Protein AF-A0A524CWA1-F1 (afdb_monomer)

Mean predicted aligned error: 5.32 Å

Structure (mmCIF, N/CA/C/O backbone):
data_AF-A0A524CWA1-F1
#
_entry.id   AF-A0A524CWA1-F1
#
loop_
_atom_site.group_PDB
_atom_site.id
_atom_site.type_symbol
_atom_site.label_atom_id
_atom_site.label_alt_id
_atom_site.label_comp_id
_atom_site.label_asym_id
_atom_site.label_entity_id
_atom_site.label_seq_id
_atom_site.pdbx_PDB_ins_code
_atom_site.Cartn_x
_atom_site.Cartn_y
_atom_site.Cartn_z
_atom_site.occupancy
_atom_site.B_iso_or_equiv
_atom_site.auth_seq_id
_atom_site.auth_comp_id
_atom_site.auth_asym_id
_atom_site.auth_atom_id
_atom_site.pdbx_PDB_model_num
ATOM 1 N N . MET A 1 1 ? -1.546 -5.868 5.611 1.00 57.41 1 MET A N 1
ATOM 2 C CA . MET A 1 1 ? -0.902 -6.747 4.616 1.00 57.41 1 MET A CA 1
ATOM 3 C C . MET A 1 1 ? -1.836 -6.860 3.438 1.00 57.41 1 MET A C 1
ATOM 5 O O . MET A 1 1 ? -3.030 -7.040 3.663 1.00 57.41 1 MET A O 1
ATOM 9 N N . ASP A 1 2 ? -1.297 -6.746 2.232 1.00 67.56 2 ASP A N 1
ATOM 10 C CA . ASP A 1 2 ? -2.054 -6.638 0.981 1.00 67.56 2 ASP A CA 1
ATOM 11 C C . ASP A 1 2 ? -2.575 -8.014 0.533 1.00 67.56 2 ASP A C 1
ATOM 13 O O . ASP A 1 2 ? -2.128 -8.592 -0.456 1.00 67.56 2 ASP A O 1
ATOM 17 N N . PHE A 1 3 ? -3.500 -8.602 1.297 1.00 72.75 3 PHE A N 1
ATOM 18 C CA . PHE A 1 3 ? -4.148 -9.878 0.950 1.00 72.75 3 PHE A CA 1
ATOM 19 C C . PHE A 1 3 ? -4.928 -9.808 -0.360 1.00 72.75 3 PHE A C 1
ATOM 21 O O . PHE A 1 3 ? -5.177 -10.811 -1.029 1.00 72.75 3 PHE A O 1
ATOM 28 N N . ASP A 1 4 ? -5.302 -8.602 -0.739 1.00 77.12 4 ASP A N 1
ATOM 29 C CA . ASP A 1 4 ? -5.939 -8.292 -1.996 1.00 77.12 4 ASP A CA 1
ATOM 30 C C . ASP A 1 4 ? -5.016 -8.441 -3.210 1.00 77.12 4 ASP A C 1
ATOM 32 O O . ASP A 1 4 ? -5.502 -8.458 -4.343 1.00 77.12 4 ASP A O 1
ATOM 36 N N . ILE A 1 5 ? -3.723 -8.715 -3.003 1.00 80.44 5 ILE A N 1
ATOM 37 C CA . ILE A 1 5 ? -2.819 -9.154 -4.067 1.00 80.44 5 ILE A CA 1
ATOM 38 C C . ILE A 1 5 ? -3.319 -10.429 -4.765 1.00 80.44 5 ILE A C 1
ATOM 40 O O . ILE A 1 5 ? -3.146 -10.571 -5.976 1.00 80.44 5 ILE A O 1
ATOM 44 N N . PHE A 1 6 ? -4.022 -11.328 -4.066 1.0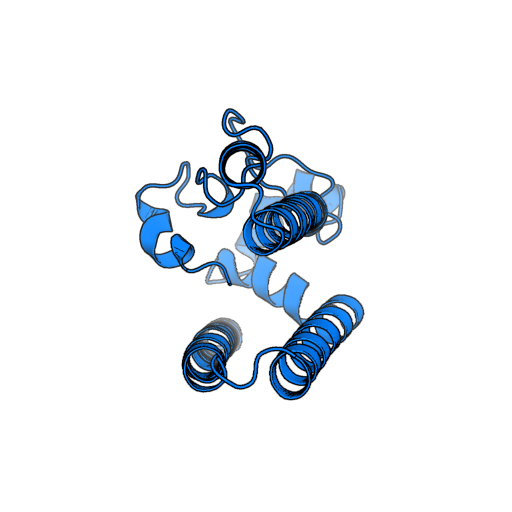0 82.19 6 PHE A N 1
ATOM 45 C CA . PHE A 1 6 ? -4.645 -12.505 -4.693 1.00 82.19 6 PHE A CA 1
ATOM 46 C C . PHE A 1 6 ? -5.818 -12.132 -5.612 1.00 82.19 6 PHE A C 1
ATOM 48 O O . PHE A 1 6 ? -6.151 -12.873 -6.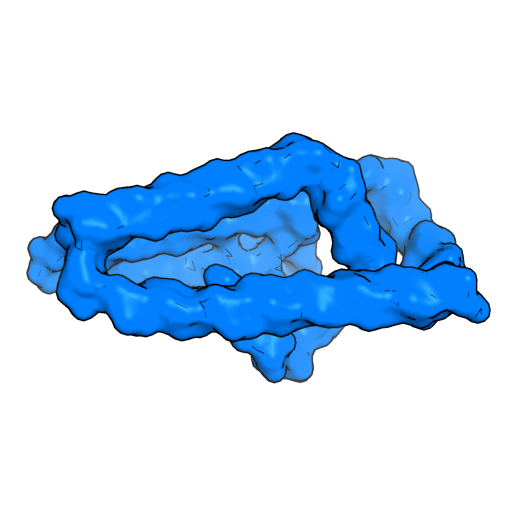537 1.00 82.19 6 PHE A O 1
ATOM 55 N N . PHE A 1 7 ? -6.401 -10.950 -5.411 1.00 85.25 7 PHE A N 1
ATOM 56 C CA . PHE A 1 7 ? -7.447 -10.378 -6.252 1.00 85.25 7 PHE A CA 1
ATOM 57 C C . PHE A 1 7 ? -6.895 -9.434 -7.330 1.00 85.25 7 PHE A C 1
ATOM 59 O O . PHE A 1 7 ? -7.686 -8.834 -8.058 1.00 85.25 7 PHE A O 1
ATOM 66 N N . SER A 1 8 ? -5.567 -9.357 -7.521 1.00 85.69 8 SER A N 1
ATOM 67 C CA . SER A 1 8 ? -4.931 -8.528 -8.565 1.00 85.69 8 SER A CA 1
ATOM 68 C C . SER A 1 8 ? -5.529 -8.751 -9.954 1.00 85.69 8 SER A C 1
ATOM 70 O O . SER A 1 8 ? -5.629 -7.810 -10.730 1.00 85.69 8 SER A O 1
ATOM 72 N N . LYS A 1 9 ? -5.983 -9.973 -10.270 1.00 87.00 9 LYS A N 1
ATOM 73 C CA . LYS A 1 9 ? -6.638 -10.299 -11.551 1.00 87.00 9 LYS A CA 1
ATOM 74 C C . LYS A 1 9 ? -7.891 -9.455 -11.827 1.00 87.00 9 LYS A C 1
ATOM 76 O O . LYS A 1 9 ? -8.227 -9.226 -12.983 1.00 87.00 9 LYS A O 1
ATOM 81 N N . TYR A 1 10 ? -8.579 -9.009 -10.781 1.00 86.81 10 TYR A N 1
ATOM 82 C CA . TYR A 1 10 ? -9.771 -8.165 -10.882 1.00 86.81 10 TYR A CA 1
ATOM 83 C C . TYR A 1 10 ? -9.438 -6.669 -10.839 1.00 86.81 10 TYR A C 1
ATOM 85 O O . TYR A 1 10 ? -10.313 -5.832 -11.054 1.00 86.81 10 TYR A O 1
ATOM 93 N N . ALA A 1 11 ? -8.182 -6.322 -10.561 1.00 86.06 11 ALA A N 1
ATOM 94 C CA . ALA A 1 11 ? -7.725 -4.950 -10.492 1.00 86.06 11 ALA A CA 1
ATOM 95 C C . ALA A 1 11 ? -7.374 -4.408 -11.885 1.00 86.06 11 ALA A C 1
ATOM 97 O O . ALA A 1 11 ? -6.952 -5.141 -12.784 1.00 86.06 11 ALA A O 1
ATOM 98 N N . ARG A 1 12 ? -7.514 -3.089 -12.066 1.00 81.75 12 ARG A N 1
ATOM 99 C CA . ARG A 1 12 ? -7.120 -2.425 -13.315 1.00 81.75 12 ARG A CA 1
ATOM 100 C C . ARG A 1 12 ? -5.622 -2.629 -13.556 1.00 81.75 12 ARG A C 1
ATOM 102 O O . ARG A 1 12 ? -4.824 -2.480 -12.635 1.00 81.75 12 ARG A O 1
ATOM 109 N N . ASP A 1 13 ? -5.268 -2.987 -14.788 1.00 81.94 13 ASP A N 1
ATOM 110 C CA . ASP A 1 13 ? -3.896 -3.302 -15.210 1.00 81.94 13 ASP A CA 1
ATOM 111 C C . ASP A 1 13 ? -3.220 -4.409 -14.377 1.00 81.94 13 ASP A C 1
ATOM 113 O O . ASP A 1 13 ? -1.996 -4.466 -14.292 1.00 81.94 13 ASP A O 1
ATOM 117 N N . HIS A 1 14 ? -4.011 -5.301 -13.765 1.00 84.62 14 HIS A N 1
ATOM 118 C CA . HIS A 1 14 ? -3.537 -6.355 -12.862 1.00 84.62 14 HIS A CA 1
ATOM 119 C C . HIS A 1 14 ? -2.728 -5.833 -11.659 1.00 84.62 14 HIS A C 1
ATOM 121 O O . HIS A 1 14 ? -1.883 -6.543 -11.116 1.00 84.62 14 HIS A O 1
ATOM 127 N N . ASN A 1 15 ? -2.977 -4.588 -11.240 1.00 85.44 15 ASN A N 1
A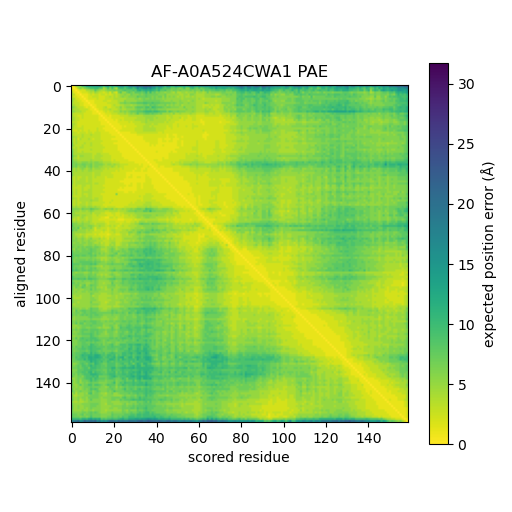TOM 128 C CA . ASN A 1 15 ? -2.301 -3.943 -10.120 1.00 85.44 15 ASN A CA 1
ATOM 129 C C . ASN A 1 15 ? -3.249 -3.829 -8.919 1.00 85.44 15 ASN A C 1
ATOM 131 O O . ASN A 1 15 ? -4.162 -3.003 -8.946 1.00 85.44 15 ASN A O 1
ATOM 135 N N . HIS A 1 16 ? -3.037 -4.620 -7.860 1.00 89.62 1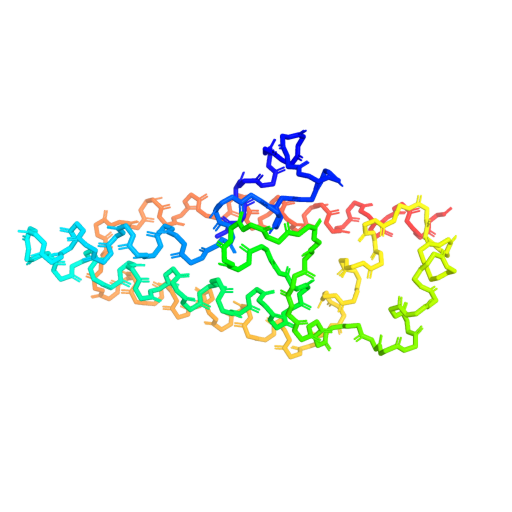6 HIS A N 1
ATOM 136 C CA . HIS A 1 16 ? -3.924 -4.648 -6.684 1.00 89.62 16 HIS A CA 1
ATOM 137 C C . HIS A 1 16 ? -4.066 -3.295 -5.987 1.00 89.62 16 HIS A C 1
ATOM 139 O O . HIS A 1 16 ? -5.138 -3.002 -5.474 1.00 89.62 16 HIS A O 1
ATOM 145 N N . ARG A 1 17 ? -3.077 -2.399 -6.099 1.00 87.75 17 ARG A N 1
ATOM 146 C CA . ARG A 1 17 ? -3.163 -1.015 -5.588 1.00 87.75 17 ARG A CA 1
ATOM 147 C C . ARG A 1 17 ? -4.254 -0.177 -6.264 1.00 87.75 17 ARG A C 1
ATOM 149 O O . ARG A 1 17 ? -4.538 0.944 -5.849 1.00 87.75 17 ARG A O 1
ATOM 156 N N . MET A 1 18 ? -4.862 -0.693 -7.332 1.00 92.12 18 MET A N 1
ATOM 157 C CA . MET A 1 18 ? -6.029 -0.096 -7.978 1.00 92.12 18 MET A CA 1
ATOM 158 C C . MET A 1 18 ? -7.365 -0.552 -7.377 1.00 92.12 18 MET A C 1
ATOM 160 O O . MET A 1 18 ? -8.403 0.019 -7.726 1.00 92.12 18 MET A O 1
ATOM 164 N N . LEU A 1 19 ? -7.360 -1.552 -6.494 1.00 91.44 19 LEU A N 1
ATOM 165 C CA . LEU A 1 19 ? -8.543 -2.023 -5.779 1.00 91.44 19 LEU A CA 1
ATOM 166 C C . LEU A 1 19 ? -9.002 -0.996 -4.739 1.00 91.44 19 LEU A C 1
ATOM 168 O O . LEU A 1 19 ? -8.238 -0.157 -4.262 1.00 91.44 19 LEU A O 1
ATOM 172 N N . ILE A 1 20 ? -10.283 -1.074 -4.371 1.00 90.38 20 ILE A N 1
ATOM 173 C CA . ILE A 1 20 ? -10.894 -0.171 -3.384 1.00 90.38 20 ILE A CA 1
ATOM 174 C C . ILE A 1 20 ? -10.260 -0.301 -1.993 1.00 90.38 20 ILE A C 1
ATOM 176 O O . ILE A 1 20 ? -10.285 0.641 -1.204 1.00 90.38 20 ILE A O 1
ATOM 180 N N . THR A 1 21 ? -9.654 -1.451 -1.721 1.00 90.25 21 THR A N 1
ATOM 181 C CA . THR A 1 21 ? -8.855 -1.755 -0.535 1.00 90.25 21 THR A CA 1
ATOM 182 C C . THR A 1 21 ? -7.637 -0.842 -0.389 1.00 90.25 21 THR A C 1
ATOM 184 O O . THR A 1 21 ? -7.217 -0.580 0.726 1.00 90.25 21 THR A O 1
ATOM 187 N N . HIS A 1 22 ? -7.129 -0.230 -1.453 1.00 90.62 22 HIS A N 1
ATOM 188 C CA . HIS A 1 22 ? -6.072 0.776 -1.323 1.00 90.62 22 HIS A CA 1
ATOM 189 C C . HIS A 1 22 ? -6.579 2.222 -1.459 1.00 90.62 22 HIS A C 1
ATOM 191 O O . HIS A 1 22 ? -5.804 3.151 -1.690 1.00 90.62 22 HIS A O 1
ATOM 197 N N . SER A 1 23 ? -7.887 2.441 -1.304 1.00 93.19 23 SER A N 1
ATOM 198 C CA . SER A 1 23 ? -8.488 3.778 -1.277 1.00 93.19 23 SER A CA 1
ATOM 199 C C . SER A 1 23 ? -8.797 4.246 0.149 1.00 93.19 23 SER A C 1
ATOM 201 O O . SER A 1 23 ? -8.765 3.474 1.103 1.00 93.19 23 SER A O 1
ATOM 203 N N . ILE A 1 24 ? -9.167 5.517 0.297 1.00 95.12 24 ILE A N 1
ATOM 204 C CA . ILE A 1 24 ? -9.683 6.091 1.544 1.00 95.12 24 ILE A CA 1
ATOM 205 C C . ILE A 1 24 ? -11.096 5.587 1.888 1.00 95.12 24 ILE A C 1
ATOM 207 O O . ILE A 1 24 ? -11.553 5.732 3.020 1.00 95.12 24 ILE A O 1
ATOM 211 N N . ILE A 1 25 ? -11.805 4.979 0.930 1.00 94.75 25 ILE A N 1
ATOM 212 C CA . ILE A 1 25 ? -13.220 4.613 1.074 1.00 94.75 25 ILE A CA 1
ATOM 213 C C . ILE A 1 25 ? -13.453 3.653 2.256 1.00 94.75 25 ILE A C 1
ATOM 215 O O . ILE A 1 25 ? -14.330 3.951 3.068 1.00 94.75 25 ILE A O 1
ATOM 219 N N . PRO A 1 26 ? -12.683 2.560 2.443 1.00 94.50 26 PRO A N 1
ATOM 220 C CA . PRO A 1 26 ? -12.863 1.681 3.598 1.00 94.50 26 PRO A CA 1
ATOM 221 C C . PRO A 1 26 ? -12.634 2.397 4.932 1.00 94.50 26 PRO A C 1
ATOM 223 O O . PRO A 1 26 ? -13.372 2.154 5.882 1.00 94.50 26 PRO A O 1
ATOM 226 N N . SER A 1 27 ? -11.681 3.334 4.998 1.00 95.31 27 SER A N 1
ATOM 227 C CA . SER A 1 27 ? -11.469 4.159 6.192 1.00 95.31 27 SER A CA 1
ATOM 228 C C . SER A 1 27 ? -12.688 5.036 6.501 1.00 95.31 27 SER A C 1
ATOM 230 O O . SER A 1 27 ? -13.151 5.055 7.640 1.00 95.31 27 SER A O 1
ATOM 232 N N . ILE A 1 28 ? -13.272 5.691 5.490 1.00 96.62 28 ILE A N 1
ATOM 233 C CA . ILE A 1 28 ? -14.493 6.499 5.653 1.00 96.6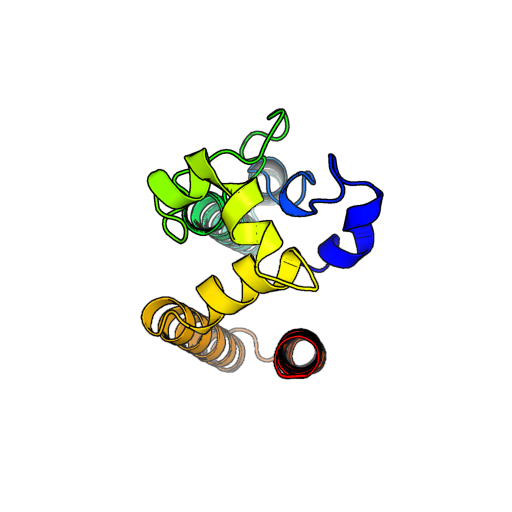2 28 ILE A CA 1
ATOM 234 C C . ILE A 1 28 ? -15.664 5.630 6.125 1.00 96.62 28 ILE A C 1
ATOM 236 O O . ILE A 1 28 ? -16.392 6.027 7.032 1.00 96.62 28 ILE A O 1
ATOM 240 N N . ILE A 1 29 ? -15.836 4.436 5.551 1.00 96.62 29 ILE A N 1
ATOM 241 C CA . ILE A 1 29 ? -16.886 3.496 5.968 1.00 96.62 29 ILE A CA 1
ATOM 242 C C . ILE A 1 29 ? -16.691 3.103 7.436 1.00 96.62 29 ILE A C 1
ATOM 244 O O . ILE A 1 29 ? -17.635 3.204 8.219 1.00 96.62 29 ILE A O 1
ATOM 248 N N . LEU A 1 30 ? -15.476 2.709 7.831 1.00 96.38 30 LEU A N 1
ATOM 249 C CA . LEU A 1 30 ? -15.160 2.353 9.218 1.00 96.38 30 LEU A CA 1
ATOM 250 C C . LEU A 1 30 ? -15.387 3.525 10.176 1.00 96.38 30 LEU A C 1
ATOM 252 O O . LEU A 1 30 ? -15.907 3.315 11.269 1.00 96.38 30 LEU A O 1
ATOM 256 N N . LEU A 1 31 ? -15.055 4.749 9.762 1.00 97.31 31 LEU A N 1
ATOM 257 C CA . LEU A 1 31 ? -15.293 5.957 10.546 1.00 97.31 31 LEU A CA 1
ATOM 258 C C . LEU A 1 31 ? -16.792 6.186 10.771 1.00 97.31 31 LEU A C 1
ATOM 260 O O . LEU A 1 31 ? -17.212 6.374 11.909 1.00 97.31 31 LEU A O 1
ATOM 264 N N . ILE A 1 32 ? -17.604 6.129 9.711 1.00 97.94 32 ILE A N 1
ATOM 265 C CA . ILE A 1 32 ? -19.061 6.318 9.797 1.00 97.94 32 ILE A CA 1
ATOM 266 C C . ILE A 1 32 ? -19.686 5.250 10.699 1.00 97.94 32 ILE A C 1
ATOM 268 O O . ILE A 1 32 ? -20.434 5.581 11.617 1.00 97.94 32 ILE A O 1
ATOM 272 N N . VAL A 1 33 ? -19.354 3.976 10.479 1.00 97.56 33 VAL A N 1
ATOM 273 C CA . VAL A 1 33 ? -19.862 2.863 11.296 1.00 97.56 33 VAL A CA 1
ATOM 274 C C . VAL A 1 33 ? -19.396 3.013 12.749 1.00 97.56 33 VAL A C 1
ATOM 276 O O . VAL A 1 33 ? -20.197 2.873 13.670 1.00 97.56 33 VAL A O 1
ATOM 279 N N . GLY A 1 34 ? -18.131 3.370 12.972 1.00 96.31 34 GLY A N 1
ATOM 280 C CA . GLY A 1 34 ? -17.578 3.612 14.304 1.00 96.31 34 GLY A CA 1
ATOM 281 C C . GLY A 1 34 ? -18.290 4.731 15.059 1.00 96.31 34 GLY A C 1
ATOM 282 O O . GLY A 1 34 ? -18.567 4.568 16.244 1.00 96.31 34 GLY A O 1
ATOM 283 N N . LEU A 1 35 ? -18.650 5.823 14.377 1.00 97.19 35 LEU A N 1
ATOM 284 C CA . LEU A 1 35 ? -19.424 6.922 14.960 1.00 97.19 35 LEU A CA 1
ATOM 285 C C . LEU A 1 35 ? -20.869 6.513 15.279 1.00 97.19 35 LEU A C 1
ATOM 287 O O . LEU A 1 35 ? -21.360 6.856 16.349 1.00 97.19 35 LEU A O 1
ATOM 291 N N . ILE A 1 36 ? -21.533 5.749 14.402 1.00 98.00 36 ILE A N 1
ATOM 292 C CA . ILE A 1 36 ? -22.910 5.265 14.624 1.00 98.00 36 ILE A CA 1
ATOM 293 C C . ILE A 1 36 ? -22.989 4.357 15.857 1.00 98.00 36 ILE A C 1
ATOM 295 O O . ILE A 1 36 ? -23.903 4.493 16.667 1.00 98.00 36 ILE A O 1
ATOM 299 N N . PHE A 1 37 ? -22.032 3.442 16.010 1.00 96.88 37 PHE A N 1
ATOM 300 C CA . PHE A 1 37 ? -22.001 2.489 17.125 1.00 96.88 37 PHE A CA 1
ATOM 301 C C . PHE A 1 37 ? -21.211 2.985 18.341 1.00 96.88 37 PHE A C 1
ATOM 303 O O . PHE A 1 37 ? -21.079 2.243 19.312 1.00 96.88 37 PHE A O 1
ATOM 310 N N . LEU A 1 38 ? -20.664 4.207 18.288 1.00 95.31 38 LEU A N 1
ATOM 311 C CA . LEU A 1 38 ? -19.780 4.778 19.312 1.00 95.31 38 LEU A CA 1
ATOM 312 C C . LEU A 1 38 ? -18.641 3.820 19.713 1.00 95.31 38 LEU A C 1
ATOM 314 O O . LEU A 1 38 ? -18.258 3.735 20.878 1.00 95.31 38 LEU A O 1
ATOM 318 N N . SER A 1 39 ? -18.107 3.073 18.742 1.00 92.44 39 SER A N 1
ATOM 319 C CA . SER A 1 39 ? -17.090 2.051 18.986 1.00 92.44 39 SER A CA 1
ATOM 320 C C . SER A 1 39 ? -15.689 2.647 18.836 1.00 92.44 39 SER A C 1
ATOM 322 O O . SER A 1 39 ? -15.253 2.885 17.705 1.00 92.44 39 SER A O 1
ATOM 324 N N . PRO A 1 40 ? -14.934 2.848 19.935 1.00 88.81 40 PRO A N 1
ATOM 325 C CA . PRO A 1 40 ? -13.577 3.383 19.852 1.00 88.81 40 PRO A CA 1
ATOM 326 C C . PRO A 1 40 ? -12.649 2.471 19.041 1.00 88.81 40 PRO A C 1
ATOM 328 O O . PRO A 1 40 ? -11.763 2.961 18.348 1.00 88.81 40 PRO A O 1
ATOM 331 N N . PHE A 1 41 ? -12.892 1.157 19.054 1.00 87.38 41 PHE A N 1
ATOM 332 C CA . PHE A 1 41 ? -12.129 0.199 18.257 1.00 87.38 41 PHE A CA 1
ATOM 333 C C . PHE A 1 41 ? -12.260 0.470 16.753 1.00 87.38 41 PHE A C 1
ATOM 335 O O . PHE A 1 41 ? -11.254 0.559 16.053 1.00 87.38 41 PHE A O 1
ATOM 342 N N . LEU A 1 42 ? -13.484 0.684 16.254 1.00 90.00 42 LEU A N 1
ATOM 343 C CA . LEU A 1 42 ? -13.706 0.979 14.835 1.00 90.00 42 LEU A CA 1
ATOM 344 C C . LEU A 1 42 ? -13.095 2.319 14.416 1.00 90.00 42 LEU A C 1
ATOM 346 O O . LEU A 1 42 ? -12.593 2.430 13.299 1.00 90.00 42 LEU A O 1
ATOM 350 N N . LEU A 1 43 ? -13.076 3.311 15.311 1.00 91.69 43 LEU A N 1
ATOM 351 C CA . LEU A 1 43 ? -12.411 4.592 15.062 1.00 91.69 43 LEU A CA 1
ATOM 352 C C . LEU A 1 43 ? -10.889 4.426 14.942 1.00 91.69 43 LEU A C 1
ATOM 354 O O . LEU A 1 43 ? -10.276 4.987 14.032 1.00 91.69 43 LEU A O 1
ATOM 358 N N . VAL A 1 44 ? -10.280 3.610 15.809 1.00 88.88 44 VAL A N 1
ATOM 359 C CA . VAL A 1 44 ? -8.852 3.269 15.720 1.00 88.88 44 VAL A CA 1
ATOM 360 C C . VAL A 1 44 ? -8.558 2.505 14.428 1.00 88.88 44 VAL A C 1
ATOM 362 O O . VAL A 1 44 ? -7.605 2.846 13.728 1.00 88.88 44 VAL A O 1
ATOM 365 N N . CYS A 1 45 ? -9.393 1.533 14.051 1.00 88.88 45 CYS A N 1
ATOM 366 C CA . CYS A 1 45 ? -9.259 0.827 12.775 1.00 88.88 45 CYS A CA 1
ATOM 367 C C . CYS A 1 45 ? -9.383 1.775 11.575 1.00 88.88 45 CYS A C 1
ATOM 369 O O . CYS A 1 45 ? -8.594 1.666 10.638 1.00 88.88 45 CYS A O 1
ATOM 371 N N . ALA A 1 46 ? -10.323 2.724 11.603 1.00 92.75 46 ALA A N 1
ATOM 372 C CA . ALA A 1 46 ? -10.490 3.720 10.548 1.00 92.75 46 ALA A CA 1
ATOM 373 C C . ALA A 1 46 ? -9.229 4.577 10.374 1.00 92.75 46 ALA A C 1
ATOM 375 O O . ALA A 1 46 ? -8.774 4.777 9.244 1.00 92.75 46 ALA A O 1
ATOM 376 N N . LEU A 1 47 ? -8.634 5.032 11.483 1.00 91.94 47 LEU A N 1
ATOM 377 C CA . LEU A 1 47 ? -7.392 5.804 11.475 1.00 91.94 47 LEU A CA 1
ATOM 378 C C . LEU A 1 47 ? -6.205 4.971 10.981 1.00 91.94 47 LEU A C 1
ATOM 380 O O . LEU A 1 47 ? -5.447 5.432 10.131 1.00 91.94 47 LEU A O 1
ATOM 384 N N . ALA A 1 48 ? -6.057 3.738 11.468 1.00 89.56 48 ALA A N 1
ATOM 385 C CA . ALA A 1 48 ? -4.994 2.839 11.026 1.00 89.56 48 ALA A CA 1
ATOM 386 C C . ALA A 1 48 ? -5.081 2.570 9.514 1.00 89.56 48 ALA A C 1
ATOM 388 O O . ALA A 1 48 ? -4.073 2.639 8.809 1.00 89.56 48 ALA A O 1
ATOM 389 N N . TYR A 1 49 ? -6.293 2.347 8.999 1.00 90.94 49 TYR A N 1
ATOM 390 C CA . TYR A 1 49 ? -6.532 2.163 7.570 1.00 90.94 49 TYR A CA 1
ATOM 391 C C . TYR A 1 49 ? -6.205 3.419 6.761 1.00 90.94 49 TYR A C 1
ATOM 393 O O . TYR A 1 49 ? -5.586 3.334 5.703 1.00 90.94 49 TYR A O 1
ATOM 401 N N . PHE A 1 50 ? -6.599 4.593 7.259 1.00 93.56 50 PHE A N 1
ATOM 402 C CA . PHE A 1 50 ? -6.274 5.867 6.622 1.00 93.56 50 PHE A CA 1
ATOM 403 C C . PHE A 1 50 ? -4.762 6.059 6.499 1.00 93.56 50 PHE A C 1
ATOM 405 O O . PHE A 1 50 ? -4.274 6.400 5.424 1.00 93.56 50 PHE A O 1
ATOM 412 N N . ILE A 1 51 ? -4.023 5.803 7.583 1.00 89.81 51 ILE A N 1
ATOM 413 C CA . ILE A 1 51 ? -2.560 5.902 7.601 1.00 89.81 51 ILE A CA 1
ATOM 414 C C . ILE A 1 51 ? -1.951 4.941 6.578 1.00 89.81 51 ILE A C 1
ATOM 416 O O . ILE A 1 51 ? -1.079 5.350 5.820 1.00 89.81 51 ILE A O 1
ATOM 420 N N . HIS A 1 52 ? -2.432 3.699 6.502 1.00 87.94 52 HIS A N 1
ATOM 421 C CA . HIS A 1 52 ? -1.980 2.741 5.490 1.00 87.94 52 HIS A CA 1
ATOM 422 C C . HIS A 1 52 ? -2.207 3.257 4.059 1.00 87.94 52 HIS A C 1
ATOM 424 O O . HIS A 1 52 ? -1.251 3.357 3.291 1.00 87.94 52 HIS A O 1
ATOM 430 N N . ALA A 1 53 ? -3.433 3.680 3.730 1.00 90.25 53 ALA A N 1
ATOM 431 C CA . ALA A 1 53 ? -3.752 4.222 2.408 1.00 90.25 53 ALA A CA 1
ATOM 432 C C . ALA A 1 53 ? -2.928 5.479 2.079 1.00 90.25 53 ALA A C 1
ATOM 434 O O . ALA A 1 53 ? -2.576 5.705 0.922 1.00 90.25 53 ALA A O 1
ATOM 435 N N . LEU A 1 54 ? -2.597 6.293 3.086 1.00 90.00 54 LEU A N 1
ATOM 436 C CA . LEU A 1 54 ? -1.732 7.458 2.933 1.00 90.00 54 LEU A CA 1
ATOM 437 C C . LEU A 1 54 ? -0.282 7.048 2.641 1.00 90.00 54 LEU A C 1
ATOM 439 O O . LEU A 1 54 ? 0.308 7.575 1.700 1.00 90.00 54 LEU A O 1
ATOM 443 N N . ILE A 1 55 ? 0.286 6.099 3.390 1.00 87.56 55 ILE A N 1
ATOM 444 C CA . ILE A 1 55 ? 1.643 5.570 3.156 1.00 87.56 55 ILE A CA 1
ATOM 445 C C . ILE A 1 55 ? 1.755 4.993 1.741 1.00 87.56 55 ILE A C 1
ATOM 447 O O . ILE A 1 55 ? 2.715 5.288 1.031 1.00 87.56 55 ILE A O 1
ATOM 451 N N . ASP A 1 56 ? 0.731 4.285 1.265 1.00 88.06 56 ASP A N 1
ATOM 452 C CA . ASP A 1 56 ? 0.710 3.746 -0.097 1.00 88.06 56 ASP A CA 1
ATOM 453 C C . ASP A 1 56 ? 0.817 4.822 -1.186 1.00 88.06 56 ASP A C 1
ATOM 455 O O . ASP A 1 56 ? 1.363 4.560 -2.265 1.00 88.06 56 ASP A O 1
ATOM 459 N N . THR A 1 57 ? 0.339 6.047 -0.927 1.00 90.31 57 THR A N 1
ATOM 460 C CA . THR A 1 57 ? 0.542 7.169 -1.860 1.00 90.31 57 THR A CA 1
ATOM 461 C C . THR A 1 57 ? 2.013 7.580 -1.950 1.00 90.31 57 THR A C 1
ATOM 463 O O . THR A 1 57 ? 2.458 8.041 -3.004 1.00 90.31 57 THR A O 1
ATOM 466 N N . PHE A 1 58 ? 2.791 7.398 -0.885 1.00 87.94 58 PHE A N 1
ATOM 467 C CA . PHE A 1 58 ? 4.213 7.717 -0.869 1.00 87.94 58 PHE A CA 1
ATOM 468 C C . PHE A 1 58 ? 5.068 6.615 -1.491 1.00 87.94 58 PHE A C 1
ATOM 470 O O . PHE A 1 58 ? 5.997 6.955 -2.213 1.00 87.94 58 PHE A O 1
ATOM 477 N N . ASP A 1 59 ? 4.742 5.337 -1.304 1.00 85.88 59 ASP A N 1
ATOM 478 C CA . ASP A 1 59 ? 5.576 4.225 -1.783 1.00 85.88 59 ASP A CA 1
ATOM 479 C C . ASP A 1 59 ? 5.545 4.070 -3.311 1.00 85.88 59 ASP A C 1
ATOM 481 O O . ASP A 1 59 ? 6.485 4.438 -4.019 1.00 85.88 59 ASP A O 1
ATOM 485 N N . TRP A 1 60 ? 4.435 3.541 -3.830 1.00 86.69 60 TRP A N 1
ATOM 486 C CA . TRP A 1 60 ? 4.243 3.223 -5.253 1.00 86.69 60 TRP A CA 1
ATOM 487 C C . TRP A 1 60 ? 3.044 3.951 -5.871 1.00 86.69 60 TRP A C 1
ATOM 489 O O . TRP A 1 60 ? 2.807 3.880 -7.084 1.00 86.69 60 TRP A O 1
ATOM 499 N N . GLY A 1 61 ? 2.314 4.707 -5.053 1.00 90.19 61 GLY A N 1
ATOM 500 C CA . GLY A 1 61 ? 1.042 5.301 -5.415 1.00 90.19 61 GLY A CA 1
ATOM 501 C C . GLY A 1 61 ? -0.098 4.291 -5.313 1.00 90.19 61 GLY A C 1
ATOM 502 O O . GLY A 1 61 ? 0.092 3.076 -5.363 1.00 90.19 61 GLY A O 1
ATOM 503 N N . THR A 1 62 ? -1.312 4.811 -5.216 1.00 91.94 62 THR A N 1
ATOM 504 C CA . THR A 1 62 ? -2.523 4.010 -5.065 1.00 91.94 62 THR A CA 1
ATOM 505 C C . THR A 1 62 ? -3.726 4.674 -5.736 1.00 91.94 62 THR A C 1
ATOM 507 O O . THR A 1 62 ? -3.679 5.838 -6.141 1.00 91.94 62 THR A O 1
ATOM 510 N N . ASN A 1 63 ? -4.831 3.951 -5.874 1.00 92.00 63 ASN A N 1
ATOM 511 C CA . ASN A 1 63 ? -6.140 4.511 -6.157 1.00 92.00 63 ASN A CA 1
ATOM 512 C C . ASN A 1 63 ? -6.749 5.200 -4.914 1.00 92.00 63 ASN A C 1
ATOM 514 O O . ASN A 1 63 ? -7.821 4.821 -4.450 1.00 92.00 63 ASN A O 1
ATOM 518 N N . PHE A 1 64 ? -6.083 6.243 -4.400 1.00 92.38 64 PHE A N 1
ATOM 519 C CA . PHE A 1 64 ? -6.407 6.880 -3.114 1.00 92.38 64 PHE A CA 1
ATOM 520 C C . PHE A 1 64 ? -7.878 7.292 -2.981 1.00 92.38 64 PHE A C 1
ATOM 522 O O . PHE A 1 64 ? -8.513 6.987 -1.978 1.00 92.38 64 PHE A O 1
ATOM 529 N N . LEU A 1 65 ? -8.457 7.929 -4.001 1.00 92.06 65 LEU A N 1
ATOM 530 C CA . LEU A 1 65 ? -9.869 8.330 -3.983 1.00 92.06 65 LEU A CA 1
ATOM 531 C C . LEU A 1 65 ? -10.830 7.276 -4.567 1.00 92.06 65 LEU A C 1
ATOM 533 O O . LEU A 1 65 ? -12.031 7.511 -4.642 1.00 92.06 65 LEU A O 1
ATOM 537 N N . GLY A 1 66 ? -10.328 6.126 -5.018 1.00 88.44 66 GLY A N 1
ATOM 538 C CA . GLY A 1 66 ? -11.134 5.036 -5.579 1.00 88.44 66 GLY A CA 1
ATOM 539 C C . GLY A 1 66 ? -11.497 5.176 -7.066 1.00 88.44 66 GLY A C 1
ATOM 540 O O . GLY A 1 66 ? -11.907 4.192 -7.680 1.00 88.44 66 GLY A O 1
ATOM 541 N N . PHE A 1 67 ? -11.289 6.341 -7.687 1.00 89.50 67 PHE A N 1
ATOM 542 C CA . PHE A 1 67 ? -11.655 6.603 -9.090 1.00 89.50 67 PHE A CA 1
ATOM 543 C C . PHE A 1 67 ? -10.480 6.926 -10.028 1.00 89.50 67 PHE A C 1
ATOM 545 O O . PHE A 1 67 ? -10.687 7.259 -11.200 1.00 89.50 67 PHE A O 1
ATOM 552 N N . HIS A 1 68 ? -9.235 6.834 -9.563 1.0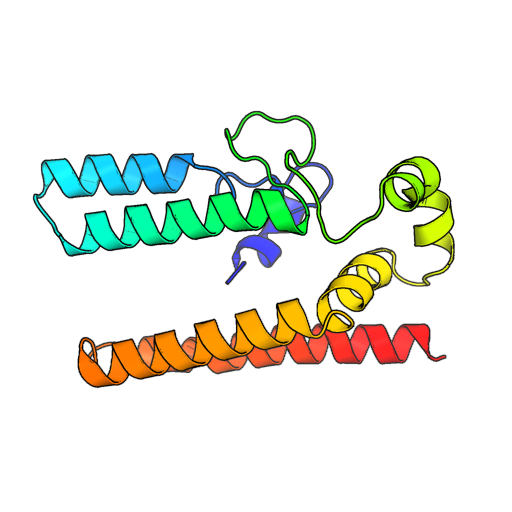0 87.56 68 HIS A N 1
ATOM 553 C CA . HIS A 1 68 ? -8.071 7.128 -10.394 1.00 87.56 68 HIS A CA 1
ATOM 554 C C . HIS A 1 68 ? -7.925 6.116 -11.538 1.00 87.56 68 HIS A C 1
ATOM 556 O O . HIS A 1 68 ? -8.224 4.928 -11.408 1.00 87.56 68 HIS A O 1
ATOM 562 N N . LYS A 1 69 ? -7.434 6.585 -12.693 1.00 87.12 69 LYS A N 1
ATOM 563 C CA . LYS A 1 69 ? -7.141 5.717 -13.848 1.00 87.12 69 LYS A CA 1
ATOM 564 C C . LYS A 1 69 ? -5.814 4.969 -13.723 1.00 87.12 69 LYS A C 1
ATOM 566 O O . LYS A 1 69 ? -5.682 3.908 -14.315 1.00 87.12 69 LYS A O 1
ATOM 571 N N . LYS A 1 70 ? -4.876 5.508 -12.943 1.00 86.38 70 LYS A N 1
ATOM 572 C CA . LYS A 1 70 ? -3.532 4.978 -12.673 1.00 86.38 70 LYS A CA 1
ATOM 573 C C . LYS A 1 70 ? -3.170 5.239 -11.201 1.00 86.38 70 LYS A C 1
ATOM 575 O O . LYS A 1 70 ? -3.781 6.140 -10.622 1.00 86.38 70 LYS A O 1
ATOM 580 N N . PRO A 1 71 ? -2.177 4.539 -10.619 1.00 88.81 71 PRO A N 1
ATOM 581 C CA . PRO A 1 71 ? -1.740 4.792 -9.248 1.00 88.81 71 PRO A CA 1
ATOM 582 C C . PRO A 1 71 ? -1.317 6.253 -9.063 1.00 88.81 71 PRO A C 1
ATOM 584 O O . PRO A 1 71 ? -0.446 6.751 -9.792 1.00 88.81 71 PRO A O 1
ATOM 587 N N . TRP A 1 72 ? -1.944 6.927 -8.103 1.00 91.81 72 TRP A N 1
ATOM 588 C CA . TRP A 1 72 ? -1.720 8.324 -7.747 1.00 91.81 72 TRP A CA 1
ATOM 589 C C . TRP A 1 72 ? -0.902 8.425 -6.456 1.00 91.81 72 TRP A C 1
ATOM 591 O O . TRP A 1 72 ? -1.100 7.641 -5.530 1.00 91.81 72 TRP A O 1
ATOM 601 N N . GLY A 1 73 ? 0.024 9.381 -6.401 1.00 90.62 73 GLY A N 1
ATOM 602 C CA . GLY A 1 73 ? 0.882 9.596 -5.239 1.00 90.62 73 GLY A CA 1
ATOM 603 C C . GLY A 1 73 ? 2.285 10.077 -5.605 1.00 90.62 73 GLY A C 1
ATOM 604 O O . GLY A 1 73 ? 2.601 10.247 -6.785 1.00 90.62 73 GLY A O 1
ATOM 605 N N . ALA A 1 74 ? 3.112 10.298 -4.583 1.00 88.00 74 ALA A N 1
ATOM 606 C CA . ALA A 1 74 ? 4.465 10.838 -4.705 1.00 88.00 74 ALA A CA 1
ATOM 607 C C . ALA A 1 74 ? 5.482 9.824 -5.251 1.00 88.00 74 ALA A C 1
ATOM 609 O O . ALA A 1 74 ? 6.430 10.237 -5.914 1.00 88.00 74 ALA A O 1
ATOM 610 N N . LYS A 1 75 ? 5.266 8.520 -5.015 1.00 89.00 75 LYS A N 1
ATOM 611 C CA . LYS A 1 75 ? 6.107 7.418 -5.523 1.00 89.00 75 LYS A CA 1
ATOM 612 C C . LYS A 1 75 ? 7.596 7.610 -5.212 1.00 89.00 75 LYS A C 1
ATOM 614 O O . LYS A 1 75 ? 8.442 7.563 -6.096 1.00 89.00 75 LYS A O 1
ATOM 619 N N . LEU A 1 76 ? 7.919 7.845 -3.947 1.00 88.12 76 LEU A N 1
ATOM 620 C CA . LEU A 1 76 ? 9.251 8.212 -3.459 1.00 88.12 76 LEU A CA 1
ATOM 621 C C . LEU A 1 76 ? 10.327 7.147 -3.721 1.00 88.12 76 LEU A C 1
ATOM 623 O O . LEU A 1 76 ? 11.516 7.431 -3.590 1.00 88.12 76 LEU A O 1
ATOM 627 N N . LEU A 1 77 ? 9.925 5.927 -4.080 1.00 87.56 77 LEU A N 1
ATOM 628 C CA . LEU A 1 77 ? 10.829 4.804 -4.326 1.00 87.56 77 LEU A CA 1
ATOM 629 C C . LEU A 1 77 ? 11.364 4.744 -5.757 1.00 87.56 77 LEU A C 1
ATOM 631 O O . LEU A 1 77 ? 12.316 4.007 -6.025 1.00 87.56 77 LEU A O 1
ATOM 635 N N . ILE A 1 78 ? 10.787 5.531 -6.663 1.00 88.88 78 ILE A N 1
ATOM 636 C CA . ILE A 1 78 ? 11.225 5.651 -8.051 1.00 88.88 78 ILE A CA 1
ATOM 637 C C . ILE A 1 78 ? 11.623 7.097 -8.339 1.00 88.88 78 ILE A C 1
ATOM 639 O O . ILE A 1 78 ? 10.948 8.043 -7.928 1.00 88.88 78 ILE A O 1
ATOM 643 N N . THR A 1 79 ? 12.738 7.294 -9.035 1.00 89.50 79 THR A N 1
ATOM 644 C CA . THR A 1 79 ? 13.121 8.642 -9.465 1.00 89.50 79 THR A CA 1
ATOM 645 C C . THR A 1 79 ? 12.219 9.104 -10.613 1.00 89.50 79 THR A C 1
ATOM 647 O O . THR A 1 79 ? 11.568 8.306 -11.287 1.00 89.50 79 THR A O 1
ATOM 650 N N . LYS A 1 80 ? 12.182 10.417 -10.873 1.00 88.50 80 LYS A N 1
ATOM 651 C CA . LYS A 1 80 ? 11.455 10.948 -12.039 1.00 88.50 80 LYS A CA 1
ATOM 652 C C . LYS A 1 80 ? 11.987 10.371 -13.354 1.00 88.50 80 LYS A C 1
ATOM 654 O O . LYS A 1 80 ? 11.196 10.006 -14.211 1.00 88.50 80 LYS A O 1
ATOM 659 N N . GLU A 1 81 ? 13.308 10.243 -13.471 1.00 92.25 81 GLU A N 1
ATOM 660 C CA . GLU A 1 81 ? 13.971 9.695 -14.659 1.00 92.25 81 GLU A CA 1
ATOM 661 C C . GLU A 1 81 ? 13.615 8.222 -14.888 1.00 92.25 81 GLU A C 1
ATOM 663 O O . GLU A 1 81 ? 13.258 7.845 -16.005 1.00 92.25 81 GLU A O 1
ATOM 668 N N . GLU A 1 82 ? 13.603 7.413 -13.827 1.00 90.94 82 GLU A N 1
ATOM 669 C CA . GLU A 1 82 ? 13.174 6.016 -13.896 1.00 90.94 82 GLU A CA 1
ATOM 670 C C . GLU A 1 82 ? 11.690 5.888 -14.249 1.00 90.94 82 GLU A C 1
ATOM 672 O O . GLU A 1 82 ? 11.307 4.969 -14.967 1.00 90.94 82 GLU A O 1
ATOM 677 N N . LEU A 1 83 ? 10.843 6.800 -13.762 1.00 87.50 83 LEU A N 1
ATOM 678 C CA . LEU A 1 83 ? 9.414 6.805 -14.072 1.00 87.50 83 LEU A CA 1
ATOM 679 C C . LEU A 1 83 ? 9.145 7.202 -15.532 1.00 87.50 83 LEU A C 1
ATOM 681 O O . LEU A 1 83 ? 8.277 6.609 -16.172 1.00 87.50 83 LEU A O 1
ATOM 685 N N . GLU A 1 84 ? 9.878 8.183 -16.060 1.00 90.25 84 GLU A N 1
ATOM 686 C CA . GLU A 1 84 ? 9.792 8.623 -17.460 1.00 90.25 84 GLU A CA 1
ATOM 687 C C . GLU A 1 84 ? 10.323 7.560 -18.430 1.00 90.25 84 GLU A C 1
ATOM 689 O O . GLU A 1 84 ? 9.783 7.399 -19.524 1.00 90.25 84 GLU A O 1
ATOM 694 N N . ASN A 1 85 ? 11.326 6.783 -18.011 1.00 93.44 85 ASN A N 1
ATOM 695 C CA . ASN A 1 85 ? 11.952 5.724 -18.807 1.00 93.44 85 ASN A CA 1
ATOM 696 C C . ASN A 1 85 ? 11.592 4.312 -18.316 1.00 93.44 85 ASN A C 1
ATOM 698 O O . ASN A 1 85 ? 12.364 3.369 -18.509 1.00 93.44 85 ASN A O 1
ATOM 702 N N . LEU A 1 86 ? 10.429 4.146 -17.680 1.00 88.50 86 LEU A N 1
ATOM 703 C CA . LEU A 1 86 ? 10.081 2.934 -16.934 1.00 88.50 86 LEU A CA 1
ATOM 704 C C . LEU A 1 86 ? 10.220 1.655 -17.765 1.00 88.50 86 LEU A C 1
ATOM 706 O O . LEU A 1 86 ? 10.821 0.693 -17.297 1.00 88.50 86 LEU A O 1
ATOM 710 N N . ASP A 1 87 ? 9.743 1.644 -19.010 1.00 90.31 87 ASP A N 1
ATOM 711 C CA . ASP A 1 87 ? 9.827 0.459 -19.875 1.00 90.31 87 ASP A CA 1
ATOM 712 C C . ASP A 1 87 ? 11.272 0.011 -20.129 1.00 90.31 87 ASP A C 1
ATOM 714 O O . ASP A 1 87 ? 11.553 -1.189 -20.150 1.00 90.31 87 ASP A O 1
ATOM 718 N N . LYS A 1 88 ? 12.207 0.963 -20.237 1.00 93.56 88 LYS A N 1
ATOM 719 C CA . LYS A 1 88 ? 13.638 0.669 -20.366 1.00 93.56 88 LYS A CA 1
ATOM 720 C C . LYS A 1 88 ? 14.167 0.009 -19.096 1.00 93.56 88 LYS A C 1
ATOM 722 O O . LYS A 1 88 ? 14.821 -1.026 -19.188 1.00 93.56 88 LYS A O 1
ATOM 727 N N . HIS A 1 89 ? 13.855 0.545 -17.917 1.00 91.75 89 HIS A N 1
ATOM 728 C CA . HIS A 1 89 ? 14.292 -0.064 -16.656 1.00 91.75 89 HIS A CA 1
ATOM 729 C C . HIS A 1 89 ? 13.662 -1.439 -16.424 1.00 91.75 89 HIS A C 1
ATOM 731 O O . HIS A 1 89 ? 14.365 -2.358 -16.013 1.00 91.75 89 HIS A O 1
ATOM 737 N N . LEU A 1 90 ? 12.377 -1.608 -16.747 1.00 91.75 90 LEU A N 1
ATOM 738 C CA . LEU A 1 90 ? 11.672 -2.886 -16.644 1.00 91.75 90 LEU A CA 1
ATOM 739 C C . LEU A 1 90 ? 12.243 -3.945 -17.594 1.00 91.75 90 LEU A C 1
ATOM 741 O O . LEU A 1 90 ? 12.247 -5.119 -17.239 1.00 91.75 90 LEU A O 1
ATOM 745 N N . SER A 1 91 ? 12.738 -3.547 -18.771 1.00 93.00 91 SER A N 1
ATOM 746 C CA . SER A 1 91 ? 13.353 -4.467 -19.742 1.00 93.00 91 SER A CA 1
ATOM 747 C C . SER A 1 91 ? 14.665 -5.098 -19.263 1.00 93.00 91 SER A C 1
ATOM 749 O O . SER A 1 91 ? 15.054 -6.144 -19.775 1.00 93.00 91 SER A O 1
ATOM 751 N N . ASN A 1 92 ? 15.310 -4.515 -18.245 1.00 92.62 92 ASN A N 1
ATOM 752 C CA . ASN A 1 92 ? 16.518 -5.076 -17.632 1.00 92.62 92 ASN A CA 1
ATOM 753 C C . ASN A 1 92 ? 16.229 -6.251 -16.683 1.00 92.62 92 ASN A C 1
ATOM 755 O O . ASN A 1 92 ? 17.169 -6.867 -16.187 1.00 92.62 92 ASN A O 1
ATOM 759 N N . PHE A 1 93 ? 14.957 -6.544 -16.404 1.00 92.19 93 PHE A N 1
ATOM 760 C CA . PHE A 1 93 ? 14.538 -7.633 -15.528 1.00 92.19 93 PHE A CA 1
ATOM 761 C C . PHE A 1 93 ? 13.817 -8.706 -16.334 1.00 92.19 93 PHE A C 1
ATOM 763 O O . PHE A 1 93 ? 12.983 -8.404 -17.193 1.00 92.19 93 PHE A O 1
ATOM 770 N N . LYS A 1 94 ? 14.072 -9.975 -16.012 1.00 92.06 94 LYS A N 1
ATOM 771 C CA . LYS A 1 94 ? 13.331 -11.109 -16.584 1.00 92.06 94 LYS A CA 1
ATOM 772 C C . LYS A 1 94 ? 11.863 -11.064 -16.181 1.00 92.06 94 LYS A C 1
ATOM 774 O O . LYS A 1 94 ? 10.984 -11.397 -16.975 1.00 92.06 94 LYS A O 1
ATOM 779 N N . VAL A 1 95 ? 11.591 -10.630 -14.952 1.00 91.25 95 VAL A N 1
ATOM 780 C CA . VAL A 1 95 ? 10.245 -10.417 -14.425 1.00 91.25 95 VAL A CA 1
ATOM 781 C C . VAL A 1 95 ? 10.085 -8.945 -14.060 1.00 91.25 95 VAL A C 1
ATOM 783 O O . VAL A 1 95 ? 10.727 -8.450 -13.143 1.00 91.25 95 VAL A O 1
ATOM 786 N N . LYS A 1 96 ? 9.161 -8.234 -14.721 1.00 87.75 96 LYS A N 1
ATOM 787 C CA . LYS A 1 96 ? 8.935 -6.788 -14.499 1.00 87.75 96 LYS A CA 1
ATOM 788 C C . LYS A 1 96 ? 8.712 -6.413 -13.025 1.00 87.75 96 LYS A C 1
ATOM 790 O O . LYS A 1 96 ? 9.126 -5.343 -12.594 1.00 87.75 96 LYS A O 1
ATOM 795 N N . LYS A 1 97 ? 8.080 -7.296 -12.240 1.00 85.75 97 LYS A N 1
ATOM 796 C CA . LYS A 1 97 ? 7.862 -7.098 -10.796 1.00 85.75 97 LYS A CA 1
ATOM 797 C C . LYS A 1 97 ? 9.178 -6.970 -10.011 1.00 85.75 97 LYS A C 1
ATOM 799 O O . LYS A 1 97 ? 9.227 -6.203 -9.054 1.00 85.75 97 LYS A O 1
ATOM 804 N N . SER A 1 98 ? 10.240 -7.656 -10.440 1.00 90.31 98 SER A N 1
ATOM 805 C CA . SER A 1 98 ? 11.553 -7.647 -9.784 1.00 90.31 98 SER A CA 1
ATOM 806 C C . SER A 1 98 ? 12.119 -6.236 -9.623 1.00 90.31 98 SER A C 1
ATOM 808 O O . SER A 1 98 ? 12.728 -5.952 -8.598 1.00 90.31 98 SER A O 1
ATOM 810 N N . PHE A 1 99 ? 11.865 -5.328 -10.575 1.00 91.62 99 PHE A N 1
ATOM 811 C CA . PHE A 1 99 ? 12.281 -3.925 -10.474 1.00 91.62 99 PHE A CA 1
ATOM 812 C C . PHE A 1 99 ? 11.751 -3.257 -9.196 1.00 91.62 99 PHE A C 1
ATOM 814 O O . PHE A 1 99 ? 12.513 -2.655 -8.439 1.00 91.62 99 PHE A O 1
ATOM 821 N N . PHE A 1 100 ? 10.450 -3.404 -8.940 1.00 88.56 100 PHE A N 1
ATOM 822 C CA . PHE A 1 100 ? 9.780 -2.802 -7.789 1.00 88.56 100 PHE A CA 1
ATOM 823 C C . PHE A 1 100 ? 10.213 -3.475 -6.484 1.00 88.56 100 PHE A C 1
ATOM 825 O O . PHE A 1 100 ? 10.611 -2.789 -5.543 1.00 88.56 100 PHE A O 1
ATOM 832 N N . ASP A 1 101 ? 10.217 -4.810 -6.445 1.00 88.69 101 ASP A N 1
ATOM 833 C CA . ASP A 1 101 ? 10.581 -5.563 -5.242 1.00 88.69 101 ASP A CA 1
ATOM 834 C C . ASP A 1 101 ? 12.052 -5.309 -4.856 1.00 88.69 101 ASP A C 1
ATOM 836 O O . ASP A 1 101 ? 12.364 -5.105 -3.683 1.00 88.69 101 ASP A O 1
ATOM 840 N N . PHE A 1 102 ? 12.977 -5.242 -5.820 1.00 90.88 102 PHE A N 1
ATOM 841 C CA . PHE A 1 102 ? 14.390 -4.974 -5.527 1.00 90.88 102 PHE A CA 1
ATOM 842 C C . PHE A 1 102 ? 14.604 -3.541 -5.048 1.00 90.88 102 PHE A C 1
ATOM 844 O O . PHE A 1 102 ? 15.353 -3.329 -4.096 1.00 90.88 102 PHE A O 1
ATOM 851 N N . LYS A 1 103 ? 13.931 -2.551 -5.641 1.00 90.56 103 LYS A N 1
ATOM 852 C CA . LYS A 1 103 ? 13.944 -1.167 -5.141 1.00 90.56 103 LYS A CA 1
ATOM 853 C C . LYS A 1 103 ? 13.446 -1.080 -3.703 1.00 90.56 103 LYS A C 1
ATOM 855 O O . LYS A 1 103 ? 14.103 -0.457 -2.874 1.00 90.56 103 LYS A O 1
ATOM 860 N N . TYR A 1 104 ? 12.331 -1.743 -3.412 1.00 88.12 104 TYR A N 1
ATOM 861 C CA . TYR A 1 104 ? 11.729 -1.754 -2.085 1.00 88.12 104 TYR A CA 1
ATOM 862 C C . TYR A 1 104 ? 12.678 -2.374 -1.049 1.00 88.12 104 TYR A C 1
ATOM 864 O O . TYR A 1 104 ? 13.104 -1.709 -0.107 1.00 88.12 104 TYR A O 1
ATOM 872 N N . TYR A 1 105 ? 13.110 -3.617 -1.279 1.00 86.00 105 TYR A N 1
ATOM 873 C CA . TYR A 1 105 ? 13.932 -4.368 -0.326 1.00 86.00 105 TYR A CA 1
ATOM 874 C C . TYR A 1 105 ? 15.421 -3.981 -0.317 1.00 86.00 105 TYR A C 1
ATOM 876 O O . TYR A 1 105 ? 16.151 -4.375 0.590 1.00 86.00 105 TYR A O 1
ATOM 884 N N . SER A 1 106 ? 15.908 -3.206 -1.289 1.00 87.56 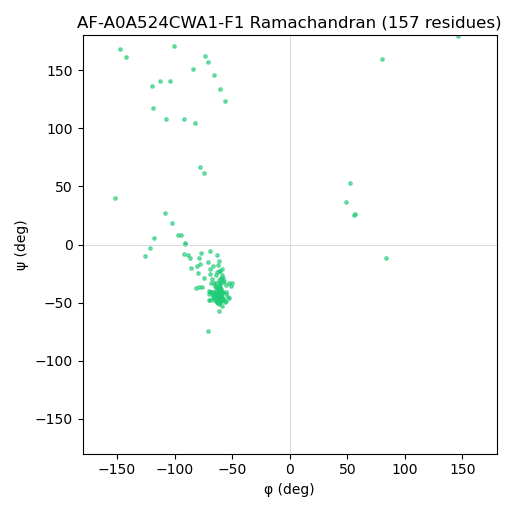106 SER A N 1
ATOM 885 C CA 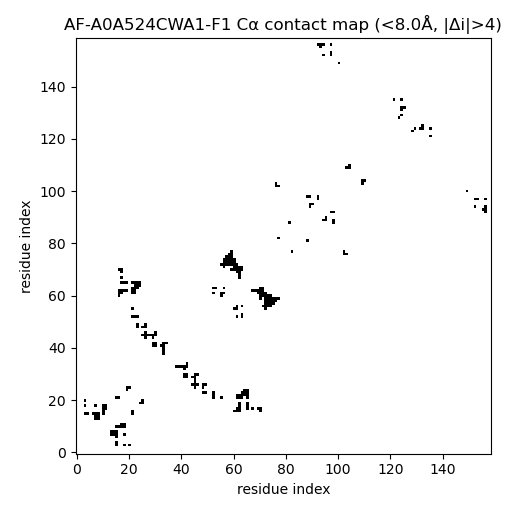. SER A 1 106 ? 17.258 -2.616 -1.231 1.00 87.56 106 SER A CA 1
ATOM 886 C C . SER A 1 106 ? 17.315 -1.350 -0.373 1.00 87.56 106 SER A C 1
ATOM 888 O O . SER A 1 106 ? 18.395 -0.951 0.078 1.00 87.56 106 SER A O 1
ATOM 890 N N . ASN A 1 107 ? 16.166 -0.723 -0.105 1.00 88.25 107 ASN A N 1
ATOM 891 C CA . ASN A 1 107 ? 16.099 0.485 0.696 1.00 88.25 107 ASN A CA 1
ATOM 892 C C . ASN A 1 107 ? 16.111 0.147 2.196 1.00 88.25 107 ASN A C 1
ATOM 894 O O . ASN A 1 107 ? 15.110 -0.259 2.786 1.00 88.25 107 ASN A O 1
ATOM 898 N N . LYS A 1 108 ? 17.265 0.373 2.837 1.00 88.38 108 LYS A N 1
ATOM 899 C CA . LYS A 1 108 ? 17.462 0.122 4.275 1.00 88.38 108 LYS A CA 1
ATOM 900 C C . LYS A 1 108 ? 16.483 0.888 5.167 1.00 88.38 108 LYS A C 1
ATOM 902 O O . LYS A 1 108 ? 16.132 0.379 6.227 1.00 88.38 108 LYS A O 1
ATOM 907 N N . ALA A 1 109 ? 16.059 2.089 4.766 1.00 87.25 109 ALA A N 1
ATOM 908 C CA . ALA A 1 109 ? 15.126 2.887 5.556 1.00 87.25 109 ALA A CA 1
ATOM 909 C C . ALA A 1 109 ? 13.728 2.258 5.562 1.00 87.25 109 ALA A C 1
ATOM 911 O O . ALA A 1 109 ? 13.123 2.152 6.624 1.00 87.25 109 ALA A O 1
ATOM 912 N N . ILE A 1 110 ? 13.255 1.773 4.409 1.00 84.38 110 ILE A N 1
ATOM 913 C CA . ILE A 1 110 ? 11.974 1.056 4.309 1.00 84.38 110 ILE A CA 1
ATOM 914 C C . ILE A 1 110 ? 12.008 -0.205 5.161 1.00 84.38 110 ILE A C 1
ATOM 916 O O . ILE A 1 110 ? 11.144 -0.381 6.012 1.00 84.38 110 ILE A O 1
ATOM 920 N N . LEU A 1 111 ? 13.041 -1.036 4.992 1.00 85.00 111 LEU A N 1
ATOM 921 C CA . LEU A 1 111 ? 13.204 -2.256 5.783 1.00 85.00 111 LEU A CA 1
ATOM 922 C C . LEU A 1 111 ? 13.200 -1.967 7.288 1.00 85.00 111 LEU A C 1
ATOM 924 O O . LEU A 1 111 ? 12.564 -2.681 8.059 1.00 85.00 111 LEU A O 1
ATOM 928 N N . PHE A 1 112 ? 13.894 -0.910 7.715 1.00 87.75 112 PHE A N 1
ATOM 929 C CA . PHE A 1 112 ? 13.904 -0.499 9.115 1.00 87.75 112 PHE A CA 1
ATOM 930 C C . PHE A 1 112 ? 12.510 -0.077 9.603 1.00 87.75 112 PHE A C 1
ATOM 932 O O . PHE A 1 112 ? 12.103 -0.477 10.696 1.00 87.75 112 PHE A O 1
ATOM 939 N N . ILE A 1 113 ? 11.770 0.698 8.802 1.00 85.38 113 ILE A N 1
ATOM 940 C CA . ILE A 1 113 ? 10.399 1.119 9.117 1.00 85.38 113 ILE A CA 1
ATOM 941 C C . ILE A 1 113 ? 9.475 -0.098 9.211 1.00 85.38 113 ILE A C 1
ATOM 943 O O . ILE A 1 113 ? 8.768 -0.225 10.205 1.00 85.38 113 ILE A O 1
ATOM 947 N N . GLU A 1 114 ? 9.512 -1.020 8.248 1.00 81.50 114 GLU A N 1
ATOM 948 C CA . GLU A 1 114 ? 8.688 -2.236 8.264 1.00 81.50 114 GLU A CA 1
ATOM 949 C C . GLU A 1 114 ? 8.960 -3.100 9.496 1.00 81.50 114 GLU A C 1
ATOM 951 O O . GLU A 1 114 ? 8.024 -3.498 10.192 1.00 81.50 114 GLU A O 1
ATOM 956 N N . ILE A 1 115 ? 10.236 -3.356 9.807 1.00 85.19 115 ILE A N 1
ATOM 957 C CA . ILE A 1 115 ? 10.627 -4.137 10.988 1.00 85.19 115 ILE A CA 1
ATOM 958 C C . ILE A 1 115 ? 10.148 -3.442 12.264 1.00 85.19 115 ILE A C 1
ATOM 960 O O . ILE A 1 115 ? 9.612 -4.100 13.155 1.00 85.19 115 ILE A O 1
ATOM 964 N N . SER A 1 116 ? 10.299 -2.118 12.344 1.00 86.56 116 SER A N 1
ATOM 965 C CA . SER A 1 116 ? 9.847 -1.335 13.496 1.00 86.56 116 SER A CA 1
ATOM 966 C C . SER A 1 116 ? 8.330 -1.407 13.653 1.00 86.56 116 SER A C 1
ATOM 968 O O . SER A 1 116 ? 7.845 -1.691 14.744 1.00 86.56 116 SER A O 1
ATOM 970 N N . VAL A 1 117 ? 7.570 -1.219 12.569 1.00 83.12 117 VAL A N 1
ATOM 971 C CA . VAL A 1 117 ? 6.102 -1.318 12.571 1.00 83.12 117 VAL A CA 1
ATOM 972 C C . VAL A 1 117 ? 5.655 -2.715 12.998 1.00 83.12 117 VAL A C 1
ATOM 974 O O . VAL A 1 117 ? 4.794 -2.832 13.868 1.00 83.12 117 VAL A O 1
ATOM 977 N N . ALA A 1 118 ? 6.262 -3.773 12.454 1.00 82.19 118 ALA A N 1
ATOM 978 C CA . ALA A 1 118 ? 5.948 -5.151 12.826 1.00 82.19 118 ALA A CA 1
ATOM 979 C C . ALA A 1 118 ? 6.260 -5.437 14.306 1.00 82.19 118 ALA A C 1
ATOM 981 O O . ALA A 1 118 ? 5.442 -6.036 15.006 1.00 82.19 118 ALA A O 1
ATOM 982 N N . PHE A 1 119 ? 7.413 -4.974 14.800 1.00 86.62 119 PHE A N 1
ATOM 983 C CA . PHE A 1 119 ? 7.809 -5.117 16.200 1.00 86.62 119 PHE A CA 1
ATOM 984 C C . PHE A 1 119 ? 6.847 -4.388 17.142 1.00 86.62 119 PHE A C 1
ATOM 986 O O . PHE A 1 119 ? 6.346 -4.988 18.092 1.00 86.62 119 PHE A O 1
ATOM 993 N N . PHE A 1 120 ? 6.546 -3.115 16.866 1.00 85.38 120 PHE A N 1
ATOM 994 C CA . PHE A 1 120 ? 5.619 -2.341 17.687 1.00 85.38 120 PHE A CA 1
ATOM 995 C C . PHE A 1 120 ? 4.219 -2.943 17.654 1.00 85.38 120 PHE A C 1
ATOM 997 O O . PHE A 1 120 ? 3.607 -3.068 18.708 1.00 85.38 120 PHE A O 1
ATOM 1004 N N . MET A 1 121 ? 3.727 -3.386 16.496 1.00 82.44 121 MET A N 1
ATOM 1005 C CA . MET A 1 121 ? 2.432 -4.062 16.392 1.00 82.44 121 MET A CA 1
ATOM 1006 C C . MET A 1 121 ? 2.356 -5.284 17.319 1.00 82.44 121 MET A C 1
ATOM 1008 O O . MET A 1 121 ? 1.404 -5.403 18.088 1.00 82.44 121 MET A O 1
ATOM 1012 N N . LEU A 1 122 ? 3.368 -6.158 17.301 1.00 84.19 122 LEU A N 1
ATOM 1013 C CA . LEU A 1 122 ? 3.430 -7.313 18.204 1.00 84.19 122 LEU A CA 1
ATOM 1014 C C . LEU A 1 122 ? 3.480 -6.887 19.675 1.00 84.19 122 LEU A C 1
ATOM 1016 O O . LEU A 1 122 ? 2.755 -7.447 20.496 1.00 84.19 122 LEU A O 1
ATOM 1020 N N . LEU A 1 123 ? 4.291 -5.877 20.003 1.00 86.62 123 LEU A N 1
ATOM 1021 C CA . LEU A 1 123 ? 4.394 -5.342 21.359 1.00 86.62 123 LEU A CA 1
ATOM 1022 C C . LEU A 1 123 ? 3.046 -4.800 21.859 1.00 86.62 123 LEU A C 1
ATOM 1024 O O . LEU A 1 123 ? 2.615 -5.155 22.953 1.00 86.62 123 LEU A O 1
ATOM 1028 N N . PHE A 1 124 ? 2.354 -3.986 21.056 1.00 83.50 124 PHE A N 1
ATOM 1029 C CA . PHE A 1 124 ? 1.038 -3.441 21.402 1.00 83.50 124 PHE A CA 1
ATOM 1030 C C . PHE A 1 124 ? 0.000 -4.550 21.594 1.00 83.50 124 PHE A C 1
ATOM 1032 O O . PHE A 1 124 ? -0.794 -4.479 22.527 1.00 83.50 124 PHE A O 1
ATOM 1039 N N . ILE A 1 125 ? 0.025 -5.595 20.767 1.00 84.62 125 ILE A N 1
ATOM 1040 C CA . ILE A 1 125 ? -0.912 -6.716 20.896 1.00 84.62 125 ILE A CA 1
ATOM 1041 C C . ILE A 1 125 ? -0.665 -7.489 22.188 1.00 84.62 125 ILE A C 1
ATOM 1043 O O . ILE A 1 125 ? -1.609 -7.762 22.920 1.00 84.62 125 ILE A O 1
ATOM 1047 N N . ILE A 1 126 ? 0.593 -7.782 22.520 1.00 85.69 126 ILE A N 1
ATOM 1048 C CA . ILE A 1 126 ? 0.936 -8.471 23.772 1.00 85.69 126 ILE A CA 1
ATOM 1049 C C . ILE A 1 126 ? 0.499 -7.650 24.995 1.00 85.69 126 ILE A C 1
ATOM 1051 O O . ILE A 1 126 ? 0.014 -8.225 25.966 1.00 85.69 126 ILE A O 1
ATOM 1055 N N . LEU A 1 127 ? 0.658 -6.324 24.952 1.00 88.31 127 LEU A N 1
ATOM 1056 C CA . LEU A 1 127 ? 0.346 -5.444 26.081 1.00 88.31 127 LEU A CA 1
ATOM 1057 C C . LEU A 1 127 ? -1.151 -5.144 26.241 1.00 88.31 127 LEU A C 1
ATOM 1059 O O . LEU A 1 127 ? -1.614 -5.013 27.371 1.00 88.31 127 LEU A O 1
ATOM 1063 N N . PHE A 1 128 ? -1.897 -5.006 25.141 1.00 83.25 128 PHE A N 1
ATOM 1064 C CA . PHE A 1 128 ? -3.251 -4.433 25.167 1.00 83.25 128 PHE A CA 1
ATOM 1065 C C . PHE A 1 128 ? -4.343 -5.308 24.542 1.00 83.25 128 PHE A C 1
ATOM 1067 O O . PHE A 1 128 ? -5.513 -4.959 24.653 1.00 83.25 128 PHE A O 1
ATOM 1074 N N . ALA A 1 129 ? -3.986 -6.393 23.855 1.00 84.50 129 ALA A N 1
ATOM 1075 C CA . ALA A 1 129 ? -4.907 -7.164 23.018 1.00 84.50 129 ALA A CA 1
ATOM 1076 C C . ALA A 1 129 ? -4.489 -8.645 22.934 1.00 84.50 129 ALA A C 1
ATOM 1078 O O . ALA A 1 129 ? -4.536 -9.264 21.865 1.00 84.50 129 ALA A O 1
ATOM 1079 N N . LEU A 1 130 ? -4.032 -9.214 24.058 1.00 88.25 130 LEU A N 1
ATOM 1080 C CA . LEU A 1 130 ? -3.458 -10.562 24.117 1.00 88.25 130 LEU A CA 1
ATOM 1081 C C . LEU A 1 130 ? -4.454 -11.635 23.650 1.00 88.25 130 LEU A C 1
ATOM 1083 O O . LEU A 1 130 ? -4.053 -12.638 23.062 1.00 88.25 130 LEU A O 1
ATOM 1087 N N . GLU A 1 131 ? -5.752 -11.410 23.836 1.00 88.19 131 GLU A N 1
ATOM 1088 C CA . GLU A 1 131 ? -6.825 -12.275 23.344 1.00 88.19 131 GLU A CA 1
ATOM 1089 C C . GLU A 1 131 ? -6.813 -12.451 21.811 1.00 88.19 131 GLU A C 1
ATOM 1091 O O . GLU A 1 131 ? -7.298 -13.461 21.301 1.00 88.19 131 GLU A O 1
ATOM 1096 N N . TYR A 1 132 ? -6.182 -11.535 21.069 1.00 84.94 132 TYR A N 1
ATOM 1097 C CA . TYR A 1 132 ? -6.026 -11.590 19.612 1.00 84.94 132 TYR A CA 1
ATOM 1098 C C . TYR A 1 132 ? -4.672 -12.169 19.159 1.00 84.94 132 TYR A C 1
ATOM 1100 O O . TYR A 1 132 ? -4.356 -12.155 17.962 1.00 84.94 132 TYR A O 1
ATOM 1108 N N . ILE A 1 133 ? -3.856 -12.715 20.070 1.00 84.88 133 ILE A N 1
ATOM 1109 C CA . ILE A 1 133 ? -2.504 -13.196 19.745 1.00 84.88 133 ILE A CA 1
ATOM 1110 C C . ILE A 1 133 ? -2.508 -14.297 18.678 1.00 84.88 133 ILE A C 1
ATOM 1112 O O . ILE A 1 133 ? -1.676 -14.270 17.778 1.00 84.88 133 ILE A O 1
ATOM 1116 N N . ILE A 1 134 ? -3.478 -15.219 18.698 1.00 85.81 134 ILE A N 1
ATOM 1117 C CA . ILE A 1 134 ? -3.572 -16.301 17.700 1.00 85.81 134 ILE A CA 1
ATOM 1118 C C . ILE A 1 134 ? -3.810 -15.724 16.300 1.00 85.81 134 ILE A C 1
ATOM 1120 O O . ILE A 1 134 ? -3.133 -16.114 15.352 1.00 85.81 134 ILE A O 1
ATOM 1124 N N . ILE A 1 135 ? -4.723 -14.754 16.176 1.00 82.38 135 ILE A N 1
ATOM 1125 C CA . ILE A 1 135 ? -5.006 -14.069 14.904 1.00 82.38 135 ILE A CA 1
ATOM 1126 C C . ILE A 1 135 ? -3.756 -13.340 14.410 1.00 82.38 135 ILE A C 1
ATOM 1128 O O . ILE A 1 135 ? -3.443 -13.345 13.223 1.00 82.38 135 ILE A O 1
ATOM 1132 N N . THR A 1 136 ? -3.001 -12.763 15.335 1.00 80.44 136 THR A N 1
ATOM 1133 C CA . THR A 1 136 ? -1.749 -12.071 15.032 1.00 80.44 136 THR A CA 1
ATOM 1134 C C . THR A 1 136 ? -0.676 -13.037 14.543 1.00 80.44 136 THR A C 1
ATOM 1136 O O . THR A 1 136 ? 0.013 -12.745 13.573 1.00 80.44 136 THR A O 1
ATOM 1139 N N . LEU A 1 137 ? -0.555 -14.224 15.140 1.00 83.25 137 LEU A N 1
ATOM 1140 C CA . LEU A 1 137 ? 0.401 -15.243 14.697 1.00 83.25 137 LEU A CA 1
ATOM 1141 C C . LEU A 1 137 ? 0.100 -15.757 13.283 1.00 83.25 137 LEU A C 1
ATOM 1143 O O . LEU A 1 137 ? 1.032 -16.129 12.568 1.00 83.25 137 LEU A O 1
ATOM 1147 N N . LEU A 1 138 ? -1.159 -15.702 12.831 1.00 83.94 138 LEU A N 1
ATOM 1148 C CA . LEU A 1 138 ? -1.503 -16.001 11.437 1.00 83.94 138 LEU A CA 1
ATOM 1149 C C . LEU A 1 138 ? -0.853 -15.030 10.439 1.00 83.94 138 LEU A C 1
ATOM 1151 O O . LEU A 1 138 ? -0.731 -15.393 9.274 1.00 83.94 138 LEU A O 1
ATOM 1155 N N . TYR A 1 139 ? -0.366 -13.854 10.859 1.00 78.00 139 TYR A N 1
ATOM 1156 C CA . TYR A 1 139 ? 0.415 -12.964 9.986 1.00 78.00 139 TYR A CA 1
ATOM 1157 C C . TYR A 1 139 ? 1.802 -13.519 9.627 1.00 78.00 139 TYR A C 1
ATOM 1159 O O . TYR A 1 139 ? 2.339 -13.173 8.574 1.00 78.00 139 TYR A O 1
ATOM 1167 N N . ILE A 1 140 ? 2.392 -14.389 10.456 1.00 81.69 140 ILE A N 1
ATOM 1168 C CA . ILE A 1 140 ? 3.755 -14.905 10.240 1.00 81.69 140 ILE A CA 1
ATOM 1169 C C . ILE A 1 140 ? 3.866 -15.718 8.935 1.00 81.69 140 ILE A C 1
ATOM 1171 O O . ILE A 1 140 ? 4.758 -15.415 8.138 1.00 81.69 140 ILE A O 1
ATOM 1175 N N . PRO A 1 141 ? 2.979 -16.695 8.645 1.00 84.94 141 PRO A N 1
ATOM 1176 C CA . PRO A 1 141 ? 2.960 -17.383 7.352 1.00 84.94 141 PRO A CA 1
ATOM 1177 C C . PRO A 1 141 ? 2.937 -16.443 6.142 1.00 84.94 141 PRO A C 1
ATOM 1179 O O . PRO A 1 141 ? 3.574 -16.724 5.129 1.00 84.94 141 PRO A O 1
ATOM 1182 N N . PHE A 1 142 ? 2.246 -15.308 6.242 1.00 76.56 142 PHE A N 1
ATOM 1183 C CA . PHE A 1 142 ? 2.162 -14.351 5.142 1.00 76.56 142 PHE A CA 1
ATOM 1184 C C . PHE A 1 142 ? 3.438 -13.524 4.987 1.00 76.56 142 PHE A C 1
ATOM 1186 O O . PHE A 1 142 ? 3.878 -13.297 3.861 1.00 76.56 142 PHE A O 1
ATOM 1193 N N . LEU A 1 143 ? 4.099 -13.155 6.089 1.00 77.56 143 LEU A N 1
ATOM 1194 C CA . LEU A 1 143 ? 5.429 -12.531 6.029 1.00 77.56 143 LEU A CA 1
ATOM 1195 C C . LEU A 1 143 ? 6.421 -13.467 5.334 1.00 77.56 143 LEU A C 1
ATOM 1197 O O . LEU A 1 143 ? 7.172 -13.045 4.454 1.00 77.56 143 LEU A O 1
ATOM 1201 N N . LEU A 1 144 ? 6.362 -14.758 5.671 1.00 84.25 144 LEU A N 1
ATOM 1202 C CA . LEU A 1 144 ? 7.163 -15.785 5.013 1.00 84.25 144 LEU A CA 1
ATOM 1203 C C . LEU A 1 144 ? 6.817 -15.914 3.528 1.00 84.25 144 LEU A C 1
ATOM 1205 O O . LEU A 1 144 ? 7.729 -16.011 2.714 1.00 84.25 144 LEU A O 1
ATOM 1209 N N . PHE A 1 145 ? 5.539 -15.866 3.149 1.00 84.56 145 PHE A N 1
ATOM 1210 C CA . PHE A 1 145 ? 5.130 -15.894 1.743 1.00 84.56 145 PHE A CA 1
ATOM 1211 C C . PHE A 1 145 ? 5.742 -14.739 0.934 1.00 84.56 145 PHE A C 1
ATOM 1213 O O . PHE A 1 145 ? 6.308 -14.978 -0.134 1.00 84.56 145 PHE A O 1
ATOM 1220 N N . HIS A 1 146 ? 5.702 -13.508 1.452 1.00 81.25 146 HIS A N 1
ATOM 1221 C CA . HIS A 1 146 ? 6.328 -12.353 0.796 1.00 81.25 146 HIS A CA 1
ATOM 1222 C C . HIS A 1 146 ? 7.846 -12.520 0.663 1.00 81.25 146 HIS A C 1
ATOM 1224 O O . HIS A 1 146 ? 8.397 -12.313 -0.422 1.00 81.25 146 HIS A O 1
ATOM 1230 N N . LEU A 1 147 ? 8.515 -12.969 1.730 1.00 84.19 147 LEU A N 1
ATOM 1231 C CA . LEU A 1 147 ? 9.954 -13.228 1.713 1.00 84.19 147 LEU A CA 1
ATOM 1232 C C . LEU A 1 147 ? 10.325 -14.319 0.699 1.00 84.19 147 LEU A C 1
ATOM 1234 O O . LEU A 1 147 ? 11.267 -14.151 -0.074 1.00 84.19 147 LEU A O 1
ATOM 1238 N N . LEU A 1 148 ? 9.577 -15.422 0.666 1.00 87.88 148 LEU A N 1
ATOM 1239 C CA . LEU A 1 148 ? 9.775 -16.502 -0.301 1.00 87.88 148 LEU A CA 1
ATOM 1240 C C . LEU A 1 148 ? 9.568 -16.009 -1.737 1.00 87.88 148 LEU A C 1
ATOM 1242 O O . LEU A 1 148 ? 10.356 -16.364 -2.613 1.00 87.88 148 LEU A O 1
ATOM 1246 N N . GLY A 1 149 ? 8.567 -15.157 -1.971 1.00 86.81 149 GLY A N 1
ATOM 1247 C CA . GLY A 1 149 ? 8.341 -14.505 -3.261 1.00 86.81 149 GLY A CA 1
ATOM 1248 C C . GLY A 1 149 ? 9.541 -13.668 -3.707 1.00 86.81 149 GLY A C 1
ATOM 1249 O O . GLY A 1 149 ? 10.028 -13.838 -4.826 1.00 86.81 149 GLY A O 1
ATOM 1250 N N . PHE A 1 150 ? 10.080 -12.831 -2.819 1.00 88.00 150 PHE A N 1
ATOM 1251 C CA . PHE A 1 150 ? 11.281 -12.042 -3.099 1.00 88.00 150 PHE A CA 1
ATOM 1252 C C . PHE A 1 150 ? 12.507 -12.922 -3.382 1.00 88.00 150 PHE A C 1
ATOM 1254 O O . PHE A 1 150 ? 13.217 -12.704 -4.365 1.00 88.00 150 PHE A O 1
ATOM 1261 N N . LEU A 1 151 ? 12.752 -13.950 -2.561 1.00 90.12 151 LEU A N 1
ATOM 1262 C CA . LEU A 1 151 ? 13.872 -14.878 -2.752 1.00 90.12 151 LEU A CA 1
ATOM 1263 C C . LEU A 1 151 ? 13.758 -15.659 -4.068 1.00 90.12 151 LEU A C 1
ATOM 1265 O O . LEU A 1 151 ? 14.769 -15.911 -4.727 1.00 90.12 151 LEU A O 1
ATOM 1269 N N . HIS A 1 152 ? 12.540 -16.024 -4.464 1.00 91.56 152 HIS A N 1
ATOM 1270 C CA . HIS A 1 152 ? 12.272 -16.670 -5.743 1.00 91.56 152 HIS A CA 1
ATOM 1271 C C . HIS A 1 152 ? 12.605 -15.749 -6.924 1.00 91.56 152 HIS A C 1
ATOM 1273 O O . HIS A 1 152 ? 13.344 -16.164 -7.817 1.00 91.56 152 HIS A O 1
ATOM 1279 N N . LEU A 1 153 ? 12.147 -14.491 -6.895 1.00 90.31 153 LEU A N 1
ATOM 1280 C CA . LEU A 1 153 ? 12.498 -13.492 -7.912 1.00 90.31 153 LEU A CA 1
ATOM 1281 C C . LEU A 1 153 ? 14.010 -13.260 -7.966 1.00 90.31 153 LEU A C 1
ATOM 1283 O O . LEU A 1 153 ? 14.601 -13.302 -9.040 1.00 90.31 153 LEU A O 1
ATOM 1287 N N . LYS A 1 154 ? 14.664 -13.126 -6.806 1.00 91.06 154 LYS A N 1
ATOM 1288 C CA . LYS A 1 154 ? 16.123 -12.985 -6.717 1.00 91.06 154 LYS A CA 1
ATOM 1289 C C . LYS A 1 154 ? 16.862 -14.127 -7.413 1.00 91.06 154 LYS A C 1
ATOM 1291 O O . LYS A 1 154 ? 17.843 -13.873 -8.102 1.00 91.06 154 LYS A O 1
ATOM 1296 N N . ARG A 1 155 ? 16.387 -15.367 -7.260 1.00 92.50 155 ARG A N 1
ATOM 1297 C CA . ARG A 1 155 ? 16.962 -16.536 -7.940 1.00 92.50 155 ARG A CA 1
ATOM 1298 C C . ARG A 1 155 ? 16.764 -16.473 -9.457 1.00 92.50 155 ARG A C 1
ATOM 1300 O O . ARG A 1 155 ? 17.698 -16.784 -10.188 1.00 92.50 155 ARG A O 1
ATOM 1307 N N . ILE A 1 156 ? 15.577 -16.087 -9.929 1.00 92.88 156 ILE A N 1
ATOM 1308 C CA . ILE A 1 156 ? 15.286 -15.968 -11.369 1.00 92.88 156 ILE A CA 1
ATOM 1309 C C . ILE A 1 156 ? 16.227 -14.959 -12.036 1.00 92.88 156 ILE A C 1
ATOM 1311 O O . ILE A 1 156 ? 16.765 -15.253 -13.102 1.00 92.88 156 ILE A O 1
ATOM 1315 N N . GLU A 1 157 ? 16.437 -13.805 -11.399 1.00 92.38 157 GLU A N 1
ATOM 1316 C CA . GLU A 1 157 ? 17.264 -12.716 -11.939 1.00 92.38 157 GLU A CA 1
ATOM 1317 C C . GLU A 1 157 ? 18.779 -12.966 -11.802 1.00 92.38 157 GLU A C 1
ATOM 1319 O O . GLU A 1 157 ? 19.564 -12.286 -12.452 1.00 92.38 157 GLU A O 1
ATOM 1324 N N . SER A 1 158 ? 19.216 -13.908 -10.952 1.00 88.25 158 SER A N 1
ATOM 1325 C CA . SER A 1 158 ? 20.644 -14.251 -10.789 1.00 88.25 158 SER A CA 1
ATOM 1326 C C . SER A 1 158 ? 21.175 -15.284 -11.789 1.00 88.25 158 SER A C 1
ATOM 1328 O O . SER A 1 158 ? 22.387 -15.407 -11.956 1.00 88.25 158 SER A O 1
ATOM 1330 N N . HIS A 1 159 ? 20.274 -16.060 -12.390 1.00 63.56 159 HIS A N 1
ATOM 1331 C CA . HIS A 1 159 ? 20.558 -16.926 -13.541 1.00 63.56 159 HIS A CA 1
ATOM 1332 C C . HIS A 1 159 ? 20.201 -16.188 -14.825 1.00 63.56 159 HIS A C 1
ATOM 1334 O O . HIS A 1 159 ? 20.231 -16.780 -15.925 1.00 63.56 159 HIS A O 1
#

Foldseek 3Di:
DPPCLVVLVVAQVSHSLLDCQLELVVLVVLCVVCVVVVPVVSPVVSVVSLVNSQVCQQAQAGCHHNPDPDGHHDNVLADPVCVVVVVVQLVLAPHSVLSSLCSQVVDPVNVVVVVVVLVVVQVCCVVPPVVCVVVNVVVVVVVVVVVVVNVVSVVRRVD

Secondary structure (DSSP, 8-state):
--GGGGGGGGSGGG-GGGSGGGSSHHHHHHHHHHHHTT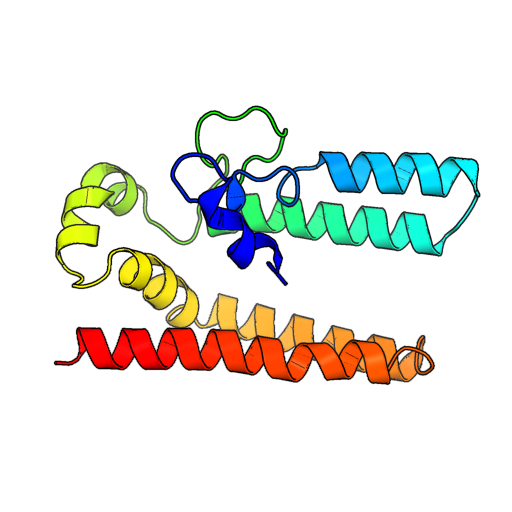-HHHHHHHHHHHHHHHHHHHHT-B-TTS--SS-BS--TTS-HHHHHTHHHHHHTSSSHHHHHHHHHHH-HHHHHHHHHHHHHHHHHHHHH-GGGHHHHHTHHHHHHHHHHHHHHHHHHHH-

Solvent-accessible surface area (backbone atoms only — not comparable to full-atom values): 8629 Å² total; per-residue (Å²): 129,76,70,54,55,83,47,9,84,80,19,64,92,56,34,35,45,53,28,58,88,27,12,45,59,59,19,52,52,32,36,53,52,14,62,76,69,68,34,68,65,38,40,51,50,14,50,54,45,39,52,50,31,52,50,36,18,39,48,72,19,13,9,42,86,59,74,60,93,57,64,40,62,74,23,74,74,53,54,71,67,53,63,76,42,36,70,64,63,33,67,77,38,92,48,59,64,49,57,58,54,50,52,50,74,66,33,65,67,53,53,50,49,53,52,49,52,54,50,49,52,53,51,49,32,64,76,76,39,53,92,48,46,70,68,54,55,61,48,51,66,52,55,49,49,53,51,50,51,51,54,49,47,52,53,63,69,74,106

Radius of gyration: 17.45 Å; Cα contacts (8 Å, |Δi|>4): 156; chains: 1; bounding box: 44×28×46 Å

Sequence (159 aa):
MDFDIFFSKYARDHNHRMLITHSIIPSIILLIVGLIFLSPFLLVCALAYFIHALIDTFDWGTNFLGFHKKPWGAKLLITKEELENLDKHLSNFKVKKSFFDFKYYSNKAILFIEISVAFFMLLFIILFALEYIIITLLYIPFLLFHLLGFLHLKRIESH

pLDDT: mean 87.99, std 5.69, range [57.41, 98.0]